Protein AF-A0A2M8PPG0-F1 (afdb_monomer)

pLDDT: mean 72.65, std 19.61, range [40.06, 95.56]

Radius of gyration: 34.55 Å; Cα contacts (8 Å, |Δi|>4): 82; chains: 1; bounding box: 69×66×85 Å

Mean predicted aligned error: 20.0 Å

Secondary structure (DSSP, 8-state):
--HHHHHHHHHTTSS-HHHHHHHHHHHHHTT-GGGHHHHHHHHHH-S-HHHHHHHHHHHHHHHHHHHHHHHHHHHHHHHHTTSS---------------------------TTTTT----------------------------------

Solvent-ac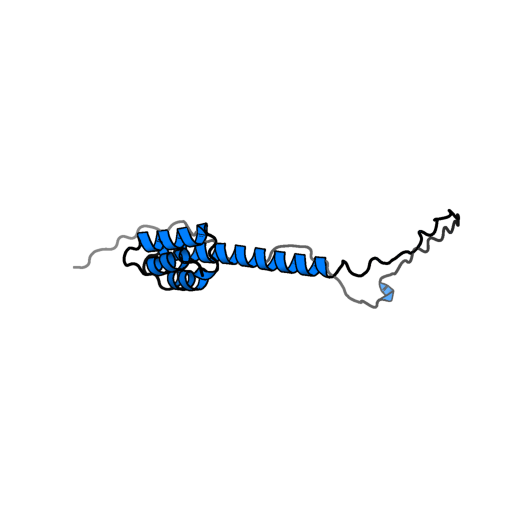cessible surface area (backbone atoms only — not comparable to full-atom values): 9917 Å² total; per-residue (Å²): 139,56,73,65,60,54,52,35,58,55,35,53,69,45,90,48,63,67,50,22,34,49,26,35,52,51,41,42,74,69,58,48,58,89,47,42,72,61,32,51,49,39,35,73,68,48,87,48,64,70,36,15,53,45,16,44,53,26,41,53,52,38,52,51,52,50,52,52,52,56,49,52,53,50,50,53,55,59,56,68,72,67,75,84,79,80,87,75,90,67,76,82,74,77,81,69,88,71,92,75,92,76,93,74,85,76,80,81,78,83,56,77,76,81,72,72,68,92,64,91,77,77,86,75,80,84,81,89,88,84,85,85,88,83,86,79,93,81,81,87,85,78,93,79,92,80,80,88,78,134

Foldseek 3Di:
DDPLLVVLLVQCPDPDLVSVLVSLQVCLVVLVLVCLVSLVCCLPPPPDPSSNVSSVVSNVSSVVVVVVVVVVVVVVVVVVVPPPPPPPPDDDPPPDDDDDDDPDPPPPPPDPVVVVPPDPDDDDDDDDDDDDDDDDPDDDDDDDDDDDDD

Structure (mmCIF, N/CA/C/O backbone):
data_AF-A0A2M8PPG0-F1
#
_entry.id   AF-A0A2M8PPG0-F1
#
loop_
_atom_site.group_PDB
_atom_site.id
_atom_site.type_symbol
_atom_site.label_atom_id
_atom_site.label_alt_id
_atom_site.label_comp_id
_atom_site.label_asym_id
_atom_site.label_entity_id
_atom_site.label_seq_id
_atom_site.pdbx_PDB_ins_code
_atom_site.Cartn_x
_atom_site.Cartn_y
_atom_site.Cartn_z
_atom_site.occupancy
_atom_site.B_iso_or_equiv
_atom_site.auth_seq_id
_atom_site.auth_comp_id
_atom_site.auth_asym_id
_atom_site.auth_atom_id
_atom_site.pdbx_PDB_model_num
ATOM 1 N N . MET A 1 1 ? -2.000 -15.719 -5.588 1.00 72.00 1 MET A N 1
ATOM 2 C CA . MET A 1 1 ? -2.297 -15.238 -4.221 1.00 72.00 1 MET A CA 1
ATOM 3 C C . MET A 1 1 ? -1.843 -16.143 -3.096 1.00 72.00 1 MET A C 1
ATOM 5 O O . MET A 1 1 ? -2.460 -17.168 -2.814 1.00 72.00 1 MET A O 1
ATOM 9 N N . ASN A 1 2 ? -0.776 -15.700 -2.425 1.00 86.75 2 ASN A N 1
ATOM 10 C CA . ASN A 1 2 ? -0.115 -16.401 -1.326 1.00 86.75 2 ASN A CA 1
ATOM 11 C C . ASN A 1 2 ? -0.943 -16.372 -0.032 1.00 86.75 2 ASN A C 1
ATOM 13 O O . ASN A 1 2 ? -1.642 -15.400 0.264 1.00 86.75 2 ASN A O 1
ATOM 17 N N . ARG A 1 3 ? -0.829 -17.436 0.781 1.00 91.12 3 ARG A N 1
ATOM 18 C CA . ARG A 1 3 ? -1.555 -17.575 2.059 1.00 91.12 3 ARG A CA 1
ATOM 19 C C . ARG A 1 3 ? -1.351 -16.364 2.972 1.00 91.12 3 ARG A C 1
ATOM 21 O O . ARG A 1 3 ? -2.316 -15.842 3.521 1.00 91.12 3 ARG A O 1
ATOM 28 N N . ARG A 1 4 ? -0.111 -15.883 3.071 1.00 91.62 4 ARG A N 1
ATOM 29 C CA . ARG A 1 4 ? 0.241 -14.742 3.920 1.00 91.62 4 ARG A CA 1
ATOM 30 C C . ARG A 1 4 ? -0.407 -13.437 3.454 1.00 91.62 4 ARG A C 1
ATOM 32 O O . ARG A 1 4 ? -0.918 -12.691 4.278 1.00 91.62 4 ARG A O 1
ATOM 39 N N . THR A 1 5 ? -0.464 -13.196 2.147 1.00 92.25 5 THR A N 1
ATOM 40 C CA . THR A 1 5 ? -1.137 -12.026 1.565 1.00 92.25 5 THR A CA 1
ATOM 41 C C . THR A 1 5 ? -2.636 -12.043 1.885 1.00 92.25 5 THR A C 1
ATOM 43 O O . THR A 1 5 ? -3.196 -11.020 2.265 1.00 92.25 5 THR A O 1
ATOM 46 N N . ARG A 1 6 ? -3.284 -13.218 1.839 1.00 92.56 6 ARG A N 1
ATOM 47 C CA . ARG A 1 6 ? -4.693 -13.372 2.253 1.00 92.56 6 ARG A CA 1
ATOM 48 C C . ARG A 1 6 ? -4.909 -13.070 3.736 1.00 92.56 6 ARG A C 1
ATOM 50 O O . ARG A 1 6 ? -5.898 -12.435 4.085 1.00 92.56 6 ARG A O 1
ATOM 57 N N . GLU A 1 7 ? -4.011 -13.530 4.604 1.00 93.94 7 GLU A N 1
ATOM 58 C CA . GLU A 1 7 ? -4.074 -13.252 6.047 1.00 93.94 7 GLU A CA 1
ATOM 59 C C . GLU A 1 7 ? -3.919 -11.756 6.340 1.00 93.94 7 GLU A C 1
ATOM 61 O O . GLU A 1 7 ? -4.726 -11.197 7.078 1.00 93.94 7 GLU A O 1
ATOM 66 N N . LEU A 1 8 ? -2.954 -11.087 5.706 1.00 93.62 8 LEU A N 1
ATOM 67 C CA . LEU A 1 8 ? -2.743 -9.645 5.861 1.00 93.62 8 LEU A CA 1
ATOM 68 C C . LEU A 1 8 ? -3.942 -8.831 5.349 1.00 93.62 8 LEU A C 1
ATOM 70 O O . LEU A 1 8 ? -4.350 -7.866 5.987 1.00 93.62 8 LEU A O 1
ATOM 74 N N . ILE A 1 9 ? -4.578 -9.251 4.251 1.00 93.62 9 ILE A N 1
ATOM 75 C CA . ILE A 1 9 ? -5.809 -8.607 3.766 1.00 93.62 9 ILE A CA 1
ATOM 76 C C . ILE A 1 9 ? -6.968 -8.771 4.752 1.00 93.62 9 ILE A C 1
ATOM 78 O O . ILE A 1 9 ? -7.760 -7.847 4.914 1.00 93.62 9 ILE A O 1
ATOM 82 N N . LYS A 1 10 ? -7.066 -9.907 5.451 1.00 93.81 10 LYS A N 1
ATOM 83 C CA . LYS A 1 10 ? -8.040 -10.049 6.544 1.00 93.81 10 LYS A CA 1
ATOM 84 C C . LYS A 1 10 ? -7.706 -9.122 7.715 1.00 93.81 10 LYS A C 1
ATOM 86 O O . LYS A 1 10 ? -8.612 -8.526 8.284 1.00 93.81 10 LYS A O 1
ATOM 91 N N . GLN A 1 11 ? -6.425 -8.956 8.048 1.00 93.44 11 GLN A N 1
ATOM 92 C CA . GLN A 1 11 ? -5.989 -8.034 9.104 1.00 93.44 11 GLN A CA 1
ATOM 93 C C . GLN A 1 11 ? -6.250 -6.562 8.764 1.00 93.44 11 GLN A C 1
ATOM 95 O O . GLN A 1 11 ? -6.517 -5.777 9.665 1.00 93.44 11 GLN A O 1
ATOM 100 N N . LEU A 1 12 ? -6.274 -6.183 7.481 1.00 89.75 12 LEU A N 1
ATOM 101 C CA . LEU A 1 12 ? -6.724 -4.851 7.055 1.00 89.75 12 LEU A CA 1
ATOM 102 C C . LEU A 1 12 ? -8.189 -4.552 7.420 1.00 89.75 12 LEU A C 1
ATOM 104 O O . LEU A 1 12 ? -8.589 -3.396 7.381 1.00 89.75 12 LEU A O 1
ATOM 108 N N . GLN A 1 13 ? -8.991 -5.559 7.767 1.00 90.06 13 GLN A N 1
ATOM 109 C CA . GLN A 1 13 ? -10.376 -5.394 8.216 1.00 90.06 13 GLN A CA 1
ATOM 110 C C . GLN A 1 13 ? -10.524 -5.532 9.734 1.00 90.06 13 GLN A C 1
ATOM 112 O O . GLN A 1 13 ? -11.648 -5.575 10.231 1.00 90.06 13 GLN A O 1
ATOM 117 N N . SER A 1 14 ? -9.421 -5.637 10.482 1.00 91.81 14 SER A N 1
ATOM 118 C CA . SER A 1 14 ? -9.510 -5.784 11.928 1.00 91.81 14 SER A CA 1
ATOM 119 C C . SER A 1 14 ? -9.950 -4.485 12.597 1.00 91.81 14 SER A C 1
ATOM 121 O O . SER A 1 14 ? -9.798 -3.379 12.071 1.00 91.81 14 SER A O 1
ATOM 123 N N . GLU A 1 15 ? -10.531 -4.623 13.782 1.00 90.31 15 GLU A N 1
ATOM 124 C CA . GLU A 1 15 ? -11.101 -3.509 14.537 1.00 90.31 15 GLU A CA 1
ATOM 125 C C . GLU A 1 15 ? -10.006 -2.567 15.069 1.00 90.31 15 GLU A C 1
ATOM 127 O O . GLU A 1 15 ? -10.196 -1.354 15.168 1.00 90.31 15 GLU A O 1
ATOM 132 N N . SER A 1 16 ? -8.817 -3.121 15.324 1.00 94.00 16 SER A N 1
ATOM 133 C CA . SER A 1 16 ? -7.655 -2.397 15.824 1.00 94.00 16 SER A CA 1
ATOM 134 C C . SER A 1 16 ? -6.968 -1.592 14.712 1.00 94.00 16 SER A C 1
ATOM 136 O O . SER A 1 16 ? -6.381 -2.174 13.795 1.00 94.00 16 SER A O 1
ATOM 138 N N . PRO A 1 17 ? -6.914 -0.250 14.804 1.00 91.62 17 PRO A N 1
ATOM 139 C CA . PRO A 1 17 ? -6.238 0.569 13.798 1.00 91.62 17 PRO A CA 1
ATOM 140 C C . PRO A 1 17 ? -4.733 0.275 13.720 1.00 91.62 17 PRO A C 1
ATOM 142 O O . PRO A 1 17 ? -4.127 0.403 12.659 1.00 91.62 17 PRO A O 1
ATOM 145 N N . LYS A 1 18 ? -4.120 -0.163 14.829 1.00 93.50 18 LYS A N 1
ATOM 146 C CA . LYS A 1 18 ? -2.702 -0.538 14.866 1.00 93.50 18 LYS A CA 1
ATOM 147 C C . LYS A 1 18 ? -2.431 -1.789 14.031 1.00 93.50 18 LYS A C 1
ATOM 149 O O . LYS A 1 18 ? -1.419 -1.852 13.340 1.00 93.50 18 LYS A O 1
ATOM 154 N N . GLU A 1 19 ? -3.325 -2.768 14.077 1.00 93.94 19 GLU A N 1
ATOM 155 C CA . GLU A 1 19 ? -3.201 -3.984 13.271 1.00 93.94 19 GLU A CA 1
ATOM 156 C C . GLU A 1 19 ? -3.416 -3.693 11.788 1.00 93.94 19 GLU A C 1
ATOM 158 O O . GLU A 1 19 ? -2.606 -4.134 10.974 1.00 93.94 19 GLU A O 1
ATOM 163 N N . ARG A 1 20 ? -4.419 -2.874 11.437 1.00 93.62 20 ARG A N 1
ATOM 164 C CA . ARG A 1 20 ? -4.627 -2.430 10.048 1.00 93.62 20 ARG A CA 1
ATOM 165 C C . ARG A 1 20 ? -3.403 -1.698 9.496 1.00 93.62 20 ARG A C 1
ATOM 167 O O . ARG A 1 20 ? -2.963 -1.975 8.382 1.00 93.62 20 ARG A O 1
ATOM 174 N N . TYR A 1 21 ? -2.811 -0.812 10.299 1.00 94.31 21 TYR A N 1
ATOM 175 C CA . TYR A 1 21 ? -1.576 -0.111 9.948 1.00 94.31 21 TYR A CA 1
ATOM 176 C C . TYR A 1 21 ? -0.416 -1.082 9.684 1.00 94.31 21 TYR A C 1
ATOM 178 O O . TYR A 1 21 ? 0.246 -0.994 8.650 1.00 94.31 21 TYR A O 1
ATOM 186 N N . LEU A 1 22 ? -0.174 -2.023 10.605 1.00 95.19 22 LEU A N 1
ATOM 187 C CA . LEU A 1 22 ? 0.901 -3.008 10.467 1.00 95.19 22 LEU A CA 1
ATOM 188 C C . LEU A 1 22 ? 0.681 -3.915 9.254 1.00 95.19 22 LEU A C 1
ATOM 190 O O . LEU A 1 22 ? 1.627 -4.172 8.513 1.00 95.19 22 LEU A O 1
ATOM 194 N N . ALA A 1 23 ? -0.559 -4.332 9.003 1.00 94.69 23 ALA A N 1
ATOM 195 C CA . ALA A 1 23 ? -0.907 -5.127 7.835 1.00 94.69 23 ALA A CA 1
ATOM 196 C C . ALA A 1 23 ? -0.611 -4.373 6.528 1.00 94.69 23 ALA A C 1
ATOM 198 O O . ALA A 1 23 ? 0.011 -4.936 5.626 1.00 94.69 23 ALA A O 1
ATOM 199 N N . ALA A 1 24 ? -0.980 -3.089 6.441 1.00 93.75 24 ALA A N 1
ATOM 200 C CA . ALA A 1 24 ? -0.672 -2.251 5.282 1.00 93.75 24 ALA A CA 1
ATOM 201 C C . ALA A 1 24 ? 0.843 -2.095 5.065 1.00 93.75 24 ALA A C 1
ATOM 203 O O . ALA A 1 24 ? 1.336 -2.230 3.942 1.00 93.75 24 ALA A O 1
ATOM 204 N N . ALA A 1 25 ? 1.593 -1.868 6.146 1.00 94.62 25 ALA A N 1
ATOM 205 C CA . ALA A 1 25 ? 3.044 -1.749 6.100 1.00 94.62 25 ALA A CA 1
ATOM 206 C C . ALA A 1 25 ? 3.732 -3.051 5.665 1.00 94.62 25 ALA A C 1
ATOM 208 O O . ALA A 1 25 ? 4.663 -3.029 4.856 1.00 94.62 25 ALA A O 1
ATOM 209 N N . GLU A 1 26 ? 3.274 -4.195 6.171 1.00 95.19 26 GLU A N 1
ATOM 210 C CA . GLU A 1 26 ? 3.860 -5.493 5.848 1.00 95.19 26 GLU A CA 1
ATOM 211 C C . GLU A 1 26 ? 3.587 -5.894 4.394 1.00 95.19 26 GLU A C 1
ATOM 213 O O . GLU A 1 26 ? 4.489 -6.400 3.723 1.00 95.19 26 GLU A O 1
ATOM 218 N N . LEU A 1 27 ? 2.396 -5.587 3.869 1.00 93.19 27 LEU A N 1
ATOM 219 C CA . LEU A 1 27 ? 2.069 -5.767 2.450 1.00 93.19 27 LEU A CA 1
ATOM 220 C C . LEU A 1 27 ? 2.984 -4.937 1.536 1.00 93.19 27 LEU A C 1
ATOM 222 O O . LEU A 1 27 ? 3.502 -5.462 0.548 1.00 93.19 27 LEU A O 1
ATOM 226 N N . ALA A 1 28 ? 3.249 -3.676 1.895 1.00 92.56 28 ALA A N 1
ATOM 227 C CA . ALA A 1 28 ? 4.183 -2.822 1.160 1.00 92.56 28 ALA A CA 1
ATOM 228 C C . ALA A 1 28 ? 5.616 -3.375 1.196 1.00 92.56 28 ALA A C 1
ATOM 230 O O . ALA A 1 28 ? 6.276 -3.471 0.162 1.00 92.56 28 ALA A O 1
ATOM 231 N N . LYS A 1 29 ? 6.088 -3.798 2.377 1.00 93.50 29 LYS A N 1
ATOM 232 C CA . LYS A 1 29 ? 7.440 -4.347 2.570 1.00 93.50 29 LYS A CA 1
ATOM 233 C C . LYS A 1 29 ? 7.668 -5.629 1.769 1.00 93.50 29 LYS A C 1
ATOM 235 O O . LYS A 1 29 ? 8.757 -5.839 1.241 1.00 93.50 29 LYS A O 1
ATOM 240 N N . ARG A 1 30 ? 6.640 -6.474 1.668 1.00 92.00 30 ARG A N 1
ATOM 241 C CA . ARG A 1 30 ? 6.660 -7.709 0.870 1.00 92.00 30 ARG A CA 1
ATOM 242 C C . ARG A 1 30 ? 6.541 -7.461 -0.632 1.00 92.00 30 ARG A C 1
ATOM 244 O O . ARG A 1 30 ? 6.767 -8.391 -1.396 1.00 92.00 30 ARG A O 1
ATOM 251 N N . LYS A 1 31 ? 6.222 -6.229 -1.044 1.00 91.75 31 LYS A N 1
ATOM 252 C CA . LYS A 1 31 ? 5.955 -5.859 -2.438 1.00 91.75 31 LYS A CA 1
ATOM 253 C C . LYS A 1 31 ? 4.794 -6.669 -3.042 1.00 91.75 31 LYS A C 1
ATOM 255 O O . LYS A 1 31 ? 4.807 -6.991 -4.225 1.00 91.75 31 LYS A O 1
ATOM 260 N N . ASP A 1 32 ? 3.788 -7.007 -2.230 1.00 91.19 32 ASP A N 1
ATOM 261 C CA . ASP A 1 32 ? 2.658 -7.850 -2.645 1.00 91.19 32 ASP A CA 1
ATOM 262 C C . ASP A 1 32 ? 1.662 -7.040 -3.511 1.00 91.19 32 ASP A C 1
ATOM 264 O O . ASP A 1 32 ? 0.675 -6.493 -3.015 1.00 91.19 32 ASP A O 1
ATOM 268 N N . ILE A 1 33 ? 1.908 -6.979 -4.827 1.00 90.44 33 ILE A N 1
ATOM 269 C CA . ILE A 1 33 ? 1.101 -6.218 -5.808 1.00 90.44 33 ILE A CA 1
ATOM 270 C C . ILE A 1 33 ? -0.372 -6.675 -5.821 1.00 90.44 33 ILE A C 1
ATOM 272 O O . ILE A 1 33 ? -1.282 -5.866 -5.992 1.00 90.44 33 ILE A O 1
ATOM 276 N N . GLU A 1 34 ? -0.642 -7.956 -5.560 1.00 90.00 34 GLU A N 1
ATOM 277 C CA . GLU A 1 34 ? -2.006 -8.508 -5.506 1.00 90.00 34 GLU A CA 1
ATOM 278 C C . GLU A 1 34 ? -2.888 -7.878 -4.407 1.00 90.00 34 GLU A C 1
ATOM 280 O O . GLU A 1 34 ? -4.113 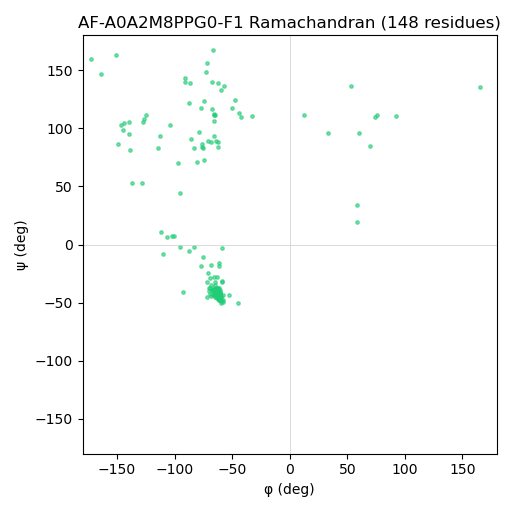-7.993 -4.460 1.00 90.00 34 GLU A O 1
ATOM 285 N N . ALA A 1 35 ? -2.297 -7.217 -3.403 1.00 91.69 35 ALA A N 1
ATOM 286 C CA . ALA A 1 35 ? -3.032 -6.568 -2.317 1.00 91.69 35 ALA A CA 1
ATOM 287 C C . ALA A 1 35 ? -3.459 -5.122 -2.628 1.00 91.69 35 ALA A C 1
ATOM 289 O O . ALA A 1 35 ? -4.213 -4.532 -1.850 1.00 91.69 35 ALA A O 1
ATOM 290 N N . LEU A 1 36 ? -3.041 -4.565 -3.771 1.00 92.19 36 LEU A N 1
ATOM 291 C CA . LEU A 1 36 ? -3.422 -3.229 -4.238 1.00 92.19 36 LEU A CA 1
ATOM 292 C C . LEU A 1 36 ? -4.924 -2.907 -4.112 1.00 92.19 36 LEU A C 1
ATOM 294 O O . LEU A 1 36 ? -5.240 -1.871 -3.527 1.00 92.19 36 LEU A O 1
ATOM 298 N N . PRO A 1 37 ? -5.874 -3.747 -4.578 1.00 92.81 37 PRO A N 1
ATOM 299 C CA . PRO A 1 37 ? -7.296 -3.414 -4.477 1.00 92.81 37 PRO A CA 1
ATOM 300 C C . PRO A 1 37 ? -7.792 -3.342 -3.028 1.00 92.81 37 PRO A C 1
ATOM 302 O O . PRO A 1 37 ? -8.682 -2.550 -2.722 1.00 92.81 37 PRO A O 1
ATOM 305 N N . ALA A 1 38 ? -7.224 -4.144 -2.123 1.00 92.94 38 ALA A N 1
ATOM 306 C CA . ALA A 1 38 ? -7.567 -4.092 -0.705 1.00 92.94 38 ALA A CA 1
ATOM 307 C C . ALA A 1 38 ? -7.001 -2.825 -0.047 1.00 92.94 38 ALA A C 1
ATOM 309 O O . ALA A 1 38 ? -7.729 -2.120 0.648 1.00 92.94 38 ALA A O 1
ATOM 310 N N . LEU A 1 39 ? -5.736 -2.495 -0.324 1.00 93.00 39 LEU A N 1
ATOM 311 C CA . LEU A 1 39 ? -5.090 -1.286 0.190 1.00 93.00 39 LEU A CA 1
ATOM 312 C C . LEU A 1 39 ? -5.768 -0.009 -0.317 1.00 93.00 39 LEU A C 1
ATOM 314 O O . LEU A 1 39 ? -5.938 0.929 0.453 1.00 93.00 39 LEU A O 1
ATOM 318 N N . ASN A 1 40 ? -6.221 0.016 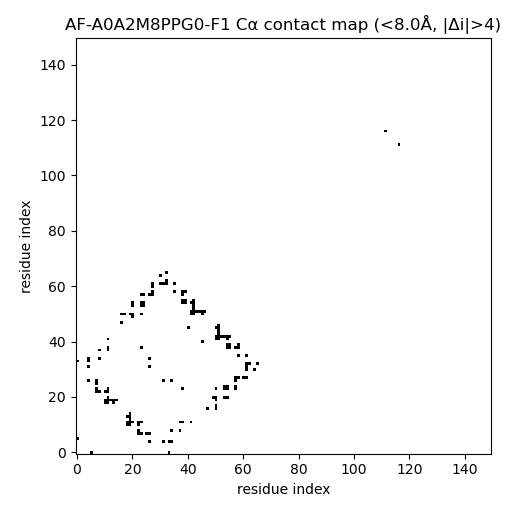-1.573 1.00 94.81 40 ASN A N 1
ATOM 319 C CA . ASN A 1 40 ? -6.893 1.183 -2.145 1.00 94.81 40 ASN A CA 1
ATOM 320 C C . ASN A 1 40 ? -8.245 1.468 -1.460 1.00 94.81 40 ASN A C 1
ATOM 322 O O . ASN A 1 40 ? -8.581 2.618 -1.181 1.00 94.81 40 ASN A O 1
ATOM 326 N N . LYS A 1 41 ? -8.992 0.415 -1.095 1.00 93.81 41 LYS A N 1
ATOM 327 C CA . LYS A 1 41 ? -10.212 0.550 -0.278 1.00 93.81 41 LYS A CA 1
ATOM 328 C C . LYS A 1 41 ? -9.905 1.115 1.110 1.00 93.81 41 LYS A C 1
ATOM 330 O O . LYS A 1 41 ? -10.620 1.983 1.591 1.00 93.81 41 LYS A O 1
ATOM 335 N N . VAL A 1 42 ? -8.840 0.648 1.755 1.00 92.50 42 VAL A N 1
ATOM 336 C CA . VAL A 1 42 ? -8.442 1.154 3.079 1.00 92.50 42 VAL A CA 1
ATOM 337 C C . VAL A 1 42 ? -7.994 2.614 2.990 1.00 92.50 42 VAL A C 1
ATOM 339 O O . VAL A 1 42 ? -8.420 3.437 3.791 1.00 92.50 42 VAL A O 1
ATOM 342 N N . ALA A 1 43 ? -7.210 2.975 1.975 1.00 92.69 43 ALA A N 1
ATOM 343 C CA . ALA A 1 43 ? -6.758 4.349 1.770 1.00 92.69 43 ALA A CA 1
ATOM 344 C C . ALA A 1 43 ? -7.918 5.350 1.602 1.00 92.69 43 ALA A C 1
ATOM 346 O O . ALA A 1 43 ? -7.795 6.500 2.017 1.00 92.69 43 ALA A O 1
ATOM 347 N N . THR A 1 44 ? -9.040 4.912 1.027 1.00 92.12 44 THR A N 1
ATOM 348 C CA . THR A 1 44 ? -10.210 5.758 0.741 1.00 92.12 44 THR A CA 1
ATOM 349 C C . THR A 1 44 ? -11.253 5.758 1.856 1.00 92.12 44 THR A C 1
ATOM 351 O O . THR A 1 44 ? -11.797 6.814 2.171 1.00 92.12 44 THR A O 1
ATOM 354 N N . PHE A 1 45 ? -11.530 4.604 2.467 1.00 91.69 45 PHE A N 1
ATOM 355 C CA . PHE A 1 45 ? -12.669 4.435 3.377 1.00 91.69 45 PHE A CA 1
ATOM 356 C C . PHE A 1 45 ? -12.293 4.253 4.856 1.00 91.69 45 PHE A C 1
ATOM 358 O O . PHE A 1 45 ? -13.191 4.246 5.698 1.00 91.69 45 PHE A O 1
ATOM 365 N N . ASP A 1 46 ? -11.012 4.086 5.212 1.00 91.81 46 ASP A N 1
ATOM 366 C CA . ASP A 1 46 ? -10.641 3.894 6.621 1.00 91.81 46 ASP A CA 1
ATOM 367 C C . ASP A 1 46 ? -10.891 5.167 7.440 1.00 91.81 46 ASP A C 1
ATOM 369 O O . ASP A 1 46 ? -10.622 6.289 7.008 1.00 91.81 46 ASP A O 1
ATOM 373 N N . GLN A 1 47 ? -11.397 4.997 8.658 1.00 90.88 47 GLN A N 1
ATOM 374 C CA . GLN A 1 47 ? -11.687 6.096 9.575 1.00 90.88 47 GLN A CA 1
ATOM 375 C C . GLN A 1 47 ? -10.406 6.724 10.136 1.00 90.88 47 GLN A C 1
ATOM 377 O O . GLN A 1 47 ? -10.363 7.928 10.395 1.00 90.88 47 GLN A O 1
ATOM 382 N N . ASN A 1 48 ? -9.351 5.926 10.307 1.00 93.31 48 ASN A N 1
ATOM 383 C CA . ASN A 1 48 ? -8.109 6.370 10.914 1.00 93.31 48 ASN A CA 1
ATOM 384 C C . ASN A 1 48 ? -7.169 6.978 9.865 1.00 93.31 48 ASN A C 1
ATOM 386 O O . ASN A 1 48 ? -6.754 6.314 8.916 1.00 93.31 48 ASN A O 1
ATOM 390 N N . GLU A 1 49 ? -6.786 8.235 10.075 1.00 93.81 49 GLU A N 1
ATOM 391 C CA . GLU A 1 49 ? -5.913 8.969 9.160 1.00 93.81 49 GLU A CA 1
ATOM 392 C C . GLU A 1 49 ? -4.537 8.319 8.988 1.00 93.81 49 GLU A C 1
ATOM 394 O O . GLU A 1 49 ? -4.070 8.182 7.862 1.00 93.81 49 GLU A O 1
ATOM 399 N N . ASN A 1 50 ? -3.922 7.822 10.065 1.00 93.69 50 ASN A N 1
ATOM 400 C CA . ASN A 1 50 ? -2.611 7.173 9.979 1.00 93.69 50 ASN A CA 1
ATOM 401 C C . ASN A 1 50 ? -2.667 5.903 9.124 1.00 93.69 50 ASN A C 1
ATOM 403 O O . ASN A 1 50 ? -1.743 5.621 8.360 1.00 93.69 50 ASN A O 1
ATOM 407 N N . VAL A 1 51 ? -3.761 5.142 9.235 1.00 93.81 51 VAL A N 1
ATOM 408 C CA . VAL A 1 51 ? -3.978 3.937 8.426 1.00 93.81 51 VAL A CA 1
ATOM 409 C C . VAL A 1 51 ? -4.192 4.313 6.962 1.00 93.81 51 VAL A C 1
ATOM 411 O O . VAL A 1 51 ? -3.557 3.709 6.098 1.00 93.81 51 VAL A O 1
ATOM 414 N N . ARG A 1 52 ? -5.004 5.344 6.674 1.00 95.56 52 ARG A N 1
ATOM 415 C CA . ARG A 1 52 ? -5.200 5.845 5.302 1.00 95.56 52 ARG A CA 1
ATOM 416 C C . ARG A 1 52 ? -3.887 6.287 4.667 1.00 95.56 52 ARG A C 1
ATOM 418 O O . ARG A 1 52 ? -3.568 5.844 3.568 1.00 95.56 52 ARG A O 1
ATOM 425 N N . THR A 1 53 ? -3.108 7.108 5.368 1.00 95.25 53 THR A N 1
ATOM 426 C CA . THR A 1 53 ? -1.819 7.620 4.881 1.00 95.25 53 THR A CA 1
ATOM 427 C C . THR A 1 53 ? -0.845 6.480 4.605 1.00 95.25 53 THR A C 1
ATOM 429 O O . THR A 1 53 ? -0.196 6.454 3.558 1.00 95.25 53 THR A O 1
ATOM 432 N N . MET A 1 54 ? -0.777 5.486 5.496 1.00 95.12 54 MET A N 1
ATOM 433 C CA . MET A 1 54 ? 0.074 4.317 5.280 1.00 95.12 54 MET A CA 1
ATOM 434 C C . MET A 1 54 ? -0.390 3.473 4.091 1.00 95.12 54 MET A C 1
ATOM 436 O O . MET A 1 54 ? 0.432 3.064 3.272 1.00 95.12 54 MET A O 1
ATOM 440 N N . ALA A 1 55 ? -1.698 3.238 3.965 1.00 94.44 55 ALA A N 1
ATOM 441 C CA . ALA A 1 55 ? -2.270 2.507 2.842 1.00 94.44 55 ALA A CA 1
ATOM 442 C C . ALA A 1 55 ? -2.025 3.237 1.512 1.00 94.44 55 ALA A C 1
ATOM 444 O O . ALA A 1 55 ? -1.642 2.600 0.535 1.00 94.44 55 ALA A O 1
ATOM 445 N N . TYR A 1 56 ? -2.151 4.564 1.479 1.00 95.56 56 TYR A N 1
ATOM 446 C CA . TYR A 1 56 ? -1.848 5.373 0.299 1.00 95.56 56 TYR A CA 1
ATOM 447 C C . TYR A 1 56 ? -0.371 5.269 -0.105 1.00 95.56 56 TYR A C 1
ATOM 449 O O . TYR A 1 56 ? -0.056 4.993 -1.264 1.00 95.56 56 TYR A O 1
ATOM 457 N N . ASN A 1 57 ? 0.543 5.402 0.860 1.00 94.94 57 ASN A N 1
ATOM 458 C CA . ASN A 1 57 ? 1.976 5.234 0.620 1.00 94.94 57 ASN A CA 1
ATOM 459 C C . ASN A 1 57 ? 2.304 3.824 0.106 1.00 94.94 57 ASN A C 1
ATOM 461 O O . ASN A 1 57 ? 3.090 3.676 -0.831 1.00 94.94 57 ASN A O 1
ATOM 465 N N . ALA A 1 58 ? 1.665 2.797 0.672 1.00 94.50 58 ALA A N 1
ATOM 466 C CA . ALA A 1 58 ? 1.792 1.418 0.215 1.00 94.50 58 ALA A CA 1
ATOM 467 C C . ALA A 1 58 ? 1.307 1.249 -1.234 1.00 94.50 58 ALA A C 1
ATOM 469 O O . ALA A 1 58 ? 2.024 0.674 -2.051 1.00 94.50 58 ALA A O 1
ATOM 470 N N . VAL A 1 59 ? 0.130 1.786 -1.578 1.00 95.06 59 VAL A N 1
ATOM 471 C CA . VAL A 1 59 ? -0.424 1.742 -2.943 1.00 95.06 59 VAL A CA 1
ATOM 472 C C . V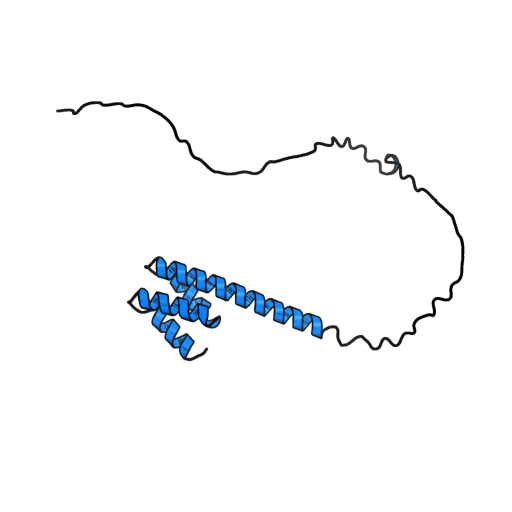AL A 1 59 ? 0.508 2.427 -3.936 1.00 95.06 59 VAL A C 1
ATOM 474 O O . VAL A 1 59 ? 0.814 1.849 -4.981 1.00 95.06 59 VAL A O 1
ATOM 477 N N . ARG A 1 60 ? 1.002 3.626 -3.611 1.00 94.00 60 ARG A N 1
ATOM 478 C CA . ARG A 1 60 ? 1.940 4.368 -4.463 1.00 94.00 60 ARG A CA 1
ATOM 479 C C . ARG A 1 60 ? 3.221 3.568 -4.708 1.00 94.00 60 ARG A C 1
ATOM 481 O O . ARG A 1 60 ? 3.634 3.422 -5.855 1.00 94.00 60 ARG A O 1
ATOM 488 N N . PHE A 1 61 ? 3.819 3.022 -3.650 1.00 93.44 61 PHE A N 1
ATOM 489 C CA . PHE A 1 61 ? 5.048 2.232 -3.743 1.00 93.44 61 PHE A CA 1
ATOM 490 C C . PHE A 1 61 ? 4.865 0.972 -4.599 1.00 93.44 61 PHE A C 1
ATOM 492 O O . PHE A 1 61 ? 5.656 0.712 -5.505 1.00 93.44 61 PHE A O 1
ATOM 499 N N . LEU A 1 62 ? 3.790 0.217 -4.362 1.00 92.38 62 LEU A N 1
ATOM 500 C CA . LEU A 1 62 ? 3.476 -0.990 -5.128 1.00 92.38 62 LEU A CA 1
ATOM 501 C C . LEU A 1 62 ? 3.175 -0.682 -6.602 1.00 92.38 62 LEU A C 1
ATOM 503 O O . LEU A 1 62 ? 3.608 -1.427 -7.478 1.00 92.38 62 LEU A O 1
ATOM 507 N N . SER A 1 63 ? 2.482 0.424 -6.885 1.00 91.38 63 SER A N 1
ATOM 508 C CA . SER A 1 63 ? 2.201 0.859 -8.261 1.00 91.38 63 SER A CA 1
ATOM 509 C C . SER A 1 63 ? 3.481 1.236 -9.006 1.00 91.38 63 SER A C 1
ATOM 511 O O . SER A 1 63 ? 3.649 0.881 -10.169 1.00 91.38 63 SER A O 1
ATOM 513 N N . GLN A 1 64 ? 4.423 1.895 -8.326 1.00 91.88 64 GLN A N 1
ATOM 514 C CA . GLN A 1 64 ? 5.720 2.236 -8.904 1.00 91.88 64 GLN A CA 1
ATOM 515 C C . GLN A 1 64 ? 6.547 0.984 -9.231 1.00 91.88 64 GLN A C 1
ATOM 517 O O . GLN A 1 64 ? 7.129 0.910 -10.310 1.00 91.88 64 GLN A O 1
ATOM 522 N N . ILE A 1 65 ? 6.548 -0.020 -8.345 1.00 89.81 65 ILE A N 1
ATOM 523 C CA . ILE A 1 65 ? 7.205 -1.311 -8.606 1.00 89.81 65 ILE A CA 1
ATOM 524 C C . ILE A 1 65 ? 6.565 -2.014 -9.802 1.00 89.81 65 ILE A C 1
ATOM 526 O O . ILE A 1 65 ? 7.279 -2.506 -10.671 1.00 89.81 65 ILE A O 1
ATOM 530 N N . LYS A 1 66 ? 5.228 -2.043 -9.866 1.00 88.69 66 LYS A N 1
ATOM 531 C CA . LYS A 1 66 ? 4.510 -2.648 -10.991 1.00 88.69 66 LYS A CA 1
ATOM 532 C C . LYS A 1 66 ? 4.913 -1.994 -12.317 1.00 88.69 66 LYS A C 1
ATOM 534 O O . LYS A 1 66 ? 5.280 -2.701 -13.243 1.00 88.69 66 LYS A O 1
ATOM 539 N N . ASN A 1 67 ? 4.937 -0.662 -12.376 1.00 89.50 67 ASN A N 1
ATOM 540 C CA . ASN A 1 67 ? 5.345 0.064 -13.580 1.00 89.50 67 ASN A CA 1
ATOM 541 C C . ASN A 1 67 ? 6.797 -0.231 -13.986 1.00 89.50 67 ASN A C 1
ATOM 543 O O . ASN A 1 67 ? 7.087 -0.325 -15.173 1.00 89.50 67 ASN A O 1
ATOM 547 N N . GLN A 1 68 ? 7.713 -0.380 -13.024 1.00 85.81 68 GLN A N 1
ATOM 548 C CA . GLN A 1 68 ? 9.104 -0.745 -13.315 1.00 85.81 68 GLN A CA 1
ATOM 549 C C . GLN A 1 68 ? 9.216 -2.156 -13.903 1.00 85.81 68 GLN A C 1
ATOM 551 O O . GLN A 1 68 ? 9.943 -2.348 -14.873 1.00 85.81 68 GLN A O 1
ATOM 556 N N . MET A 1 69 ? 8.470 -3.115 -13.351 1.00 83.94 69 MET A N 1
ATOM 557 C CA . MET A 1 69 ? 8.433 -4.490 -13.848 1.00 83.94 69 MET A CA 1
ATOM 558 C C . MET A 1 69 ? 7.839 -4.561 -15.260 1.00 83.94 69 MET A C 1
ATOM 560 O O . MET A 1 69 ? 8.439 -5.174 -16.138 1.00 83.94 69 MET A O 1
ATOM 564 N N . ASP A 1 70 ? 6.726 -3.858 -15.496 1.00 86.25 70 ASP A N 1
ATOM 565 C CA . ASP A 1 70 ? 6.075 -3.785 -16.808 1.00 86.25 70 ASP A CA 1
ATOM 566 C C . ASP A 1 70 ? 7.034 -3.169 -17.863 1.00 86.25 70 ASP A C 1
ATOM 568 O O . ASP A 1 70 ? 7.119 -3.639 -18.996 1.00 86.25 70 ASP A O 1
ATOM 572 N N . GLN A 1 71 ? 7.826 -2.153 -17.491 1.00 80.38 71 GLN A N 1
ATOM 573 C CA . GLN A 1 71 ? 8.846 -1.547 -18.365 1.00 80.38 71 GLN A CA 1
ATOM 574 C C . GLN A 1 71 ? 10.021 -2.487 -18.671 1.00 80.38 71 GLN A C 1
ATOM 576 O O . GLN A 1 71 ? 10.534 -2.494 -19.790 1.00 80.38 71 GLN A O 1
ATOM 581 N N . GLU A 1 72 ? 10.477 -3.268 -17.693 1.00 81.94 72 GLU A N 1
ATOM 582 C CA . GLU A 1 72 ? 11.573 -4.220 -17.889 1.00 81.94 72 GLU A CA 1
ATOM 583 C C . GLU A 1 72 ? 11.151 -5.407 -18.764 1.00 81.94 72 GLU A C 1
ATOM 585 O O . GLU A 1 72 ? 11.918 -5.841 -19.625 1.00 81.94 72 GLU A O 1
ATOM 590 N N . GLU A 1 73 ? 9.912 -5.876 -18.616 1.00 83.00 73 GLU A N 1
ATOM 591 C CA . GLU A 1 73 ? 9.332 -6.895 -19.492 1.00 83.00 73 GLU A CA 1
ATOM 592 C C . GLU A 1 73 ? 9.232 -6.398 -20.943 1.00 83.00 73 GLU A C 1
ATOM 594 O O . GLU A 1 73 ? 9.656 -7.097 -21.866 1.00 83.00 73 GLU A O 1
ATOM 599 N N . LEU A 1 74 ? 8.770 -5.157 -21.149 1.00 78.62 74 LEU A N 1
ATOM 600 C CA . LEU A 1 74 ? 8.754 -4.522 -22.471 1.00 78.62 74 LEU A CA 1
ATOM 601 C C . LEU A 1 74 ? 10.162 -4.405 -23.069 1.00 78.62 74 LEU A C 1
ATOM 603 O O . LEU A 1 74 ? 10.355 -4.752 -24.232 1.00 78.62 74 LEU A O 1
ATOM 607 N N . ARG A 1 75 ? 11.160 -3.979 -22.282 1.00 83.25 75 ARG A N 1
ATOM 608 C CA . ARG A 1 75 ? 12.560 -3.907 -22.738 1.00 83.25 75 ARG A CA 1
ATOM 609 C C . ARG A 1 75 ? 13.100 -5.263 -23.174 1.00 83.25 75 ARG A C 1
ATOM 611 O O . ARG A 1 75 ? 13.716 -5.344 -24.232 1.00 83.25 75 ARG A O 1
ATOM 618 N N . ARG A 1 76 ? 12.863 -6.325 -22.394 1.00 79.06 76 ARG A N 1
ATOM 619 C CA . ARG A 1 76 ? 13.277 -7.683 -22.783 1.00 79.06 76 ARG A CA 1
ATOM 620 C C . ARG A 1 76 ? 12.625 -8.118 -24.087 1.00 79.06 76 ARG A C 1
ATOM 622 O O . ARG A 1 76 ? 13.301 -8.691 -24.930 1.00 79.06 76 ARG A O 1
ATOM 629 N N . ARG A 1 77 ? 11.337 -7.823 -24.262 1.00 78.81 77 ARG A N 1
ATOM 630 C CA . ARG A 1 77 ? 10.606 -8.190 -25.476 1.00 78.81 77 ARG A CA 1
ATOM 631 C C . ARG A 1 77 ? 11.119 -7.467 -26.721 1.00 78.81 77 ARG A C 1
ATOM 633 O O . ARG A 1 77 ? 11.194 -8.088 -27.770 1.00 78.81 77 ARG A O 1
ATOM 640 N N . VAL A 1 78 ? 11.486 -6.190 -26.592 1.00 79.19 78 VAL A N 1
ATOM 641 C CA . VAL A 1 78 ? 12.100 -5.401 -27.676 1.00 79.19 78 VAL A CA 1
ATOM 642 C C . VAL A 1 78 ? 13.515 -5.891 -28.006 1.00 79.19 78 VAL A C 1
ATOM 644 O O . VAL A 1 78 ? 13.913 -5.872 -29.161 1.00 79.19 78 VAL A O 1
ATOM 647 N N . LEU A 1 79 ? 14.285 -6.352 -27.017 1.00 62.97 79 LEU A N 1
ATOM 648 C CA . LEU A 1 79 ? 15.614 -6.923 -27.266 1.00 62.97 79 LEU A CA 1
ATOM 649 C C . LEU A 1 79 ? 15.541 -8.283 -27.974 1.00 62.97 79 LEU A C 1
ATOM 651 O O . LEU A 1 79 ? 16.310 -8.523 -28.893 1.00 62.97 79 LEU A O 1
ATOM 655 N N . GLN A 1 80 ? 14.587 -9.139 -27.597 1.00 60.38 80 GLN A N 1
ATOM 656 C CA . GLN A 1 80 ? 14.392 -10.448 -28.236 1.00 60.38 80 GLN A CA 1
ATOM 657 C C . GLN A 1 80 ? 13.884 -10.363 -29.681 1.00 60.38 80 GLN A C 1
ATOM 659 O O . GLN A 1 80 ? 13.982 -11.347 -30.401 1.00 60.38 80 GLN A O 1
ATOM 664 N N . SER A 1 81 ? 13.335 -9.226 -30.121 1.00 57.97 81 SER A N 1
ATOM 665 C CA . SER A 1 81 ? 12.923 -9.042 -31.520 1.00 57.97 81 SER A CA 1
ATOM 666 C C . SER A 1 81 ? 14.060 -8.631 -32.459 1.00 57.97 81 SER A C 1
ATOM 668 O O . SER A 1 81 ? 13.804 -8.477 -33.646 1.00 57.97 81 SER A O 1
ATOM 670 N N . ASN A 1 82 ? 15.283 -8.436 -31.950 1.00 55.06 82 ASN A N 1
ATOM 671 C CA . ASN A 1 82 ? 16.430 -7.969 -32.737 1.00 55.06 82 ASN A CA 1
ATOM 672 C C . ASN A 1 82 ? 17.531 -9.038 -32.912 1.00 55.06 82 ASN A C 1
ATOM 674 O O . ASN A 1 82 ? 18.623 -8.694 -33.348 1.00 55.06 82 ASN A O 1
ATOM 678 N N . GLU A 1 83 ? 17.286 -10.303 -32.554 1.00 53.97 83 GLU A N 1
ATOM 679 C CA . GLU A 1 83 ? 18.278 -11.392 -32.680 1.00 53.97 83 GLU A CA 1
ATOM 680 C C . GLU A 1 83 ? 18.069 -12.288 -33.922 1.00 53.97 83 GLU A C 1
ATOM 682 O O . GLU A 1 83 ? 18.790 -13.269 -34.072 1.00 53.97 83 GLU A O 1
ATOM 687 N N . ASP A 1 84 ? 17.143 -11.948 -34.831 1.00 52.19 84 ASP A N 1
ATOM 688 C CA . ASP A 1 84 ? 16.828 -12.765 -36.021 1.00 52.19 84 ASP A CA 1
ATOM 689 C C . ASP A 1 84 ? 17.340 -12.187 -37.367 1.00 52.19 84 ASP A C 1
ATOM 691 O O . ASP A 1 84 ? 17.055 -12.770 -38.407 1.00 52.19 84 ASP A O 1
ATOM 695 N N . ASP A 1 85 ? 18.125 -11.099 -37.382 1.00 51.81 85 ASP A N 1
ATOM 696 C CA . ASP A 1 85 ? 18.652 -10.488 -38.624 1.00 51.81 85 ASP A CA 1
ATOM 697 C C . ASP A 1 85 ? 20.143 -10.083 -38.514 1.00 51.81 85 ASP A C 1
ATOM 699 O O . ASP A 1 85 ? 20.510 -8.942 -38.791 1.00 51.81 85 ASP A O 1
ATOM 703 N N . ASP A 1 86 ? 21.031 -10.999 -38.112 1.00 52.34 86 ASP A N 1
ATOM 704 C CA . ASP A 1 86 ? 22.482 -10.838 -38.351 1.00 52.34 86 ASP A CA 1
ATOM 705 C C . ASP A 1 86 ? 23.087 -12.079 -39.027 1.00 52.34 86 ASP A C 1
ATOM 707 O O . ASP A 1 86 ? 24.055 -12.677 -38.567 1.00 52.34 86 ASP A O 1
ATOM 711 N N . ASP A 1 87 ? 22.472 -12.469 -40.148 1.00 53.75 87 ASP A N 1
ATOM 712 C CA . ASP A 1 87 ? 23.120 -13.222 -41.230 1.00 53.75 87 ASP A CA 1
ATOM 713 C C . ASP A 1 87 ? 23.601 -12.236 -42.321 1.00 53.75 87 ASP A C 1
ATOM 715 O O . ASP A 1 87 ? 23.398 -12.448 -43.517 1.00 53.75 87 ASP A O 1
ATOM 719 N N . SER A 1 88 ? 24.220 -11.118 -41.921 1.00 50.84 88 SER A N 1
ATOM 720 C CA . SER A 1 88 ? 24.881 -10.193 -42.853 1.00 50.84 88 SER A CA 1
ATOM 721 C C . SER A 1 88 ? 26.378 -10.484 -42.903 1.00 50.84 88 SER A C 1
ATOM 723 O O . SER A 1 88 ? 27.216 -9.710 -42.439 1.00 50.84 88 SER A O 1
ATOM 725 N N . ASP A 1 89 ? 26.712 -11.626 -43.501 1.00 55.16 89 ASP A N 1
ATOM 726 C CA . ASP A 1 89 ? 27.978 -11.798 -44.209 1.00 55.16 89 ASP A CA 1
ATOM 727 C C . ASP A 1 89 ? 28.007 -10.799 -45.374 1.00 55.16 89 ASP A C 1
ATOM 729 O O . ASP A 1 89 ? 27.607 -11.112 -46.489 1.00 55.16 89 ASP A O 1
ATOM 733 N N . ASP A 1 90 ? 28.411 -9.560 -45.104 1.00 53.91 90 ASP A N 1
ATOM 734 C CA . ASP A 1 90 ? 28.739 -8.600 -46.151 1.00 53.91 90 ASP A CA 1
ATOM 735 C C . ASP A 1 90 ? 29.991 -7.827 -45.742 1.00 53.91 90 ASP A C 1
ATOM 737 O O . ASP A 1 90 ? 29.972 -6.733 -45.182 1.00 53.91 90 ASP A O 1
ATOM 741 N N . SER A 1 91 ? 31.120 -8.494 -45.989 1.00 53.22 91 SER A N 1
ATOM 742 C CA . SER A 1 91 ? 32.281 -7.916 -46.661 1.00 53.22 91 SER A CA 1
ATOM 743 C C . SER A 1 91 ? 32.502 -6.429 -46.389 1.00 53.22 91 SER A C 1
ATOM 745 O O . SER A 1 91 ? 31.985 -5.572 -47.101 1.00 53.22 91 SER A O 1
ATOM 747 N N . HIS A 1 92 ? 33.372 -6.124 -45.424 1.00 52.16 92 HIS A N 1
ATOM 748 C CA . HIS A 1 92 ? 34.099 -4.859 -45.414 1.00 52.16 92 HIS A CA 1
ATOM 749 C C . HIS A 1 92 ? 34.611 -4.568 -46.837 1.00 52.16 92 HIS A C 1
ATOM 751 O O . HIS A 1 92 ? 35.505 -5.289 -47.298 1.00 52.16 92 HIS A O 1
ATOM 757 N N . PRO A 1 93 ? 34.131 -3.526 -47.544 1.00 53.28 93 PRO A N 1
ATOM 758 C CA . PRO A 1 93 ? 34.925 -2.999 -48.624 1.00 53.28 93 PRO A CA 1
ATOM 759 C C . PRO A 1 93 ? 36.138 -2.385 -47.935 1.00 53.28 93 PRO A C 1
ATOM 761 O O . PRO A 1 93 ? 36.012 -1.484 -47.101 1.00 53.28 93 PRO A O 1
ATOM 764 N N . LEU A 1 94 ? 37.310 -2.943 -48.231 1.00 47.97 94 LEU A N 1
ATOM 765 C CA . LEU A 1 94 ? 38.578 -2.258 -48.051 1.00 47.97 94 LEU A CA 1
ATOM 766 C C . LEU A 1 94 ? 38.362 -0.824 -48.538 1.00 47.97 94 LEU A C 1
ATOM 768 O O . LEU A 1 94 ? 38.147 -0.610 -49.728 1.00 47.97 94 LEU A O 1
ATOM 772 N N . TRP A 1 95 ? 38.351 0.137 -47.616 1.00 50.09 95 TRP A N 1
ATOM 773 C CA . TRP A 1 95 ? 38.614 1.522 -47.964 1.00 50.09 95 TRP A CA 1
ATOM 774 C C . TRP A 1 95 ? 40.041 1.527 -48.504 1.00 50.09 95 TRP A C 1
ATOM 776 O O . TRP A 1 95 ? 41.003 1.618 -47.749 1.00 50.09 95 TRP A O 1
ATOM 786 N N . SER A 1 96 ? 40.175 1.294 -49.805 1.00 47.72 96 SER A N 1
ATOM 787 C CA . SER A 1 96 ? 41.290 1.825 -50.558 1.00 47.72 96 SER A CA 1
ATOM 788 C C . SER A 1 96 ? 41.105 3.334 -50.544 1.00 47.72 96 SER A C 1
ATOM 790 O O . SER A 1 96 ? 40.117 3.847 -51.067 1.00 47.72 96 SER A O 1
ATOM 792 N N . GLU A 1 97 ? 42.027 4.001 -49.850 1.00 53.38 97 GLU A N 1
ATOM 793 C CA . GLU A 1 97 ? 42.477 5.342 -50.195 1.00 53.38 97 GLU A CA 1
ATOM 794 C C . GLU A 1 97 ? 42.441 5.522 -51.714 1.00 53.38 97 GLU A C 1
ATOM 796 O O . GLU A 1 97 ? 43.242 4.919 -52.425 1.00 53.38 97 GLU A O 1
ATOM 801 N N . ASP A 1 98 ? 41.519 6.352 -52.180 1.00 49.47 98 ASP A N 1
ATOM 802 C CA . ASP A 1 98 ? 41.689 7.100 -53.412 1.00 49.47 98 ASP A CA 1
ATOM 803 C C . ASP A 1 98 ? 41.434 8.567 -53.056 1.00 49.47 98 ASP A C 1
ATOM 805 O O . ASP A 1 98 ? 40.327 8.978 -52.695 1.00 49.47 98 ASP A O 1
ATOM 809 N N . ASP A 1 99 ? 42.545 9.301 -53.046 1.00 55.34 99 ASP A N 1
ATOM 810 C CA . ASP A 1 99 ? 42.626 10.749 -53.144 1.00 55.34 99 ASP A CA 1
ATOM 811 C C . ASP A 1 99 ? 41.744 11.240 -54.296 1.00 55.34 99 ASP A C 1
ATOM 813 O O . ASP A 1 99 ? 41.967 10.853 -55.438 1.00 55.34 99 ASP A O 1
ATOM 817 N N . ASP A 1 100 ? 40.818 12.151 -54.014 1.00 53.41 100 ASP A N 1
ATOM 818 C CA . ASP A 1 100 ? 40.391 13.146 -54.995 1.00 53.41 100 ASP A CA 1
ATOM 819 C C . ASP A 1 100 ? 40.048 14.449 -54.256 1.00 53.41 100 ASP A C 1
ATOM 821 O O . ASP A 1 100 ? 39.014 14.598 -53.599 1.00 53.41 100 ASP A O 1
ATOM 825 N N . ASP A 1 101 ? 40.993 15.384 -54.348 1.00 55.97 101 ASP A N 1
ATOM 826 C CA . ASP A 1 101 ? 40.812 16.817 -54.155 1.00 55.97 101 ASP A CA 1
ATOM 827 C C . ASP A 1 101 ? 39.622 17.326 -54.998 1.00 55.97 101 ASP A C 1
ATOM 829 O O . ASP A 1 101 ? 39.694 17.340 -56.227 1.00 55.97 101 ASP A O 1
ATOM 833 N N . ASP A 1 102 ? 38.566 17.845 -54.365 1.00 57.59 102 ASP A N 1
ATOM 834 C CA . ASP A 1 102 ? 37.705 18.852 -55.002 1.00 57.59 102 ASP A CA 1
ATOM 835 C C . ASP A 1 102 ? 37.310 19.939 -53.998 1.00 57.59 102 ASP A C 1
ATOM 837 O O . ASP A 1 102 ? 36.378 19.839 -53.194 1.00 57.59 102 ASP A O 1
ATOM 841 N N . ASP A 1 103 ? 38.107 20.996 -54.051 1.00 58.81 103 ASP A N 1
ATOM 842 C CA . ASP A 1 103 ? 38.014 22.228 -53.291 1.00 58.81 103 ASP A CA 1
ATOM 843 C C . ASP A 1 103 ? 36.965 23.144 -53.954 1.00 58.81 103 ASP A C 1
ATOM 845 O O . ASP A 1 103 ? 37.286 24.154 -54.579 1.00 58.81 103 ASP A O 1
ATOM 849 N N . SER A 1 104 ? 35.683 22.785 -53.838 1.00 60.91 104 SER A N 1
ATOM 850 C CA . SER A 1 104 ? 34.567 23.592 -54.351 1.00 60.91 104 SER A CA 1
ATOM 851 C C . SER A 1 104 ? 33.696 24.111 -53.201 1.00 60.91 104 SER A C 1
ATOM 853 O O . SER A 1 104 ? 32.664 23.550 -52.834 1.00 60.91 104 SER A O 1
ATOM 855 N N . LYS A 1 105 ? 34.135 25.225 -52.599 1.00 59.59 105 LYS A N 1
ATOM 856 C CA . LYS A 1 105 ? 33.311 26.061 -51.710 1.00 59.59 105 LYS A CA 1
ATOM 857 C C . LYS A 1 105 ? 32.257 26.808 -52.521 1.00 59.59 105 LYS A C 1
ATOM 859 O O . LYS A 1 105 ? 32.464 27.960 -52.902 1.00 59.59 105 LYS A O 1
ATOM 864 N N . ASP A 1 106 ? 31.099 26.193 -52.697 1.00 56.78 106 ASP A N 1
ATOM 865 C CA . ASP A 1 106 ? 29.884 26.943 -52.995 1.00 56.78 106 ASP A CA 1
ATOM 866 C C . ASP A 1 106 ? 29.243 27.398 -51.679 1.00 56.78 106 ASP A C 1
ATOM 868 O O . ASP A 1 106 ? 28.435 26.708 -51.056 1.00 56.78 106 ASP A O 1
ATOM 872 N N . ASP A 1 107 ? 29.628 28.598 -51.237 1.00 54.91 107 ASP A N 1
ATOM 873 C CA . ASP A 1 107 ? 28.925 29.345 -50.195 1.00 54.91 107 ASP A CA 1
ATOM 874 C C . ASP A 1 107 ? 27.518 29.705 -50.706 1.00 54.91 107 ASP A C 1
ATOM 876 O O . ASP A 1 107 ? 27.291 30.771 -51.290 1.00 54.91 107 ASP A O 1
ATOM 880 N N . ILE A 1 108 ? 26.544 28.820 -50.479 1.00 56.81 108 ILE A N 1
ATOM 881 C CA . ILE A 1 108 ? 25.131 29.086 -50.762 1.00 56.81 108 ILE A CA 1
ATOM 882 C C . ILE A 1 108 ? 24.639 30.164 -49.785 1.00 56.81 108 ILE A C 1
ATOM 884 O O . ILE A 1 108 ? 24.119 29.895 -48.702 1.00 56.81 108 ILE A O 1
ATOM 888 N N . ARG A 1 109 ? 24.792 31.431 -50.172 1.00 48.66 109 ARG A N 1
ATOM 889 C CA . ARG A 1 109 ? 24.155 32.568 -49.504 1.00 48.66 109 ARG A CA 1
ATOM 890 C C . ARG A 1 109 ? 22.685 32.624 -49.904 1.00 48.66 109 ARG A C 1
ATOM 892 O O . ARG A 1 109 ? 22.306 33.377 -50.799 1.00 48.66 109 ARG A O 1
ATOM 899 N N . VAL A 1 110 ? 21.844 31.853 -49.217 1.00 50.69 110 VAL A N 1
ATOM 900 C CA . VAL A 1 110 ? 20.391 32.063 -49.259 1.00 50.69 110 VAL A CA 1
ATOM 901 C C . VAL A 1 110 ? 20.110 33.413 -48.602 1.00 50.69 110 VAL A C 1
ATOM 903 O O . VAL A 1 110 ? 20.235 33.574 -47.389 1.00 50.69 110 VAL A O 1
ATOM 906 N N . THR A 1 111 ? 19.783 34.421 -49.408 1.00 54.78 111 THR A N 1
ATOM 907 C CA . THR A 1 111 ? 19.326 35.713 -48.885 1.00 54.78 111 THR A CA 1
A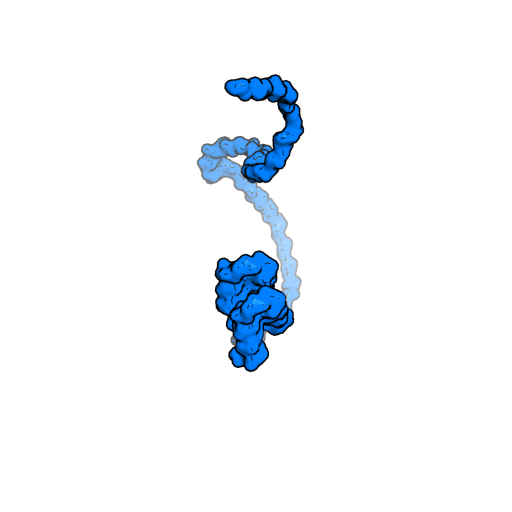TOM 908 C C . THR A 1 111 ? 17.818 35.647 -48.658 1.00 54.78 111 THR A C 1
ATOM 910 O O . THR A 1 111 ? 17.080 35.100 -49.473 1.00 54.78 111 THR A O 1
ATOM 913 N N . ALA A 1 112 ? 17.346 36.217 -47.546 1.00 53.31 112 ALA A N 1
ATOM 914 C CA . ALA A 1 112 ? 15.950 36.166 -47.091 1.00 53.31 112 ALA A CA 1
ATOM 915 C C . ALA A 1 112 ? 14.905 36.747 -48.077 1.00 53.31 112 ALA A C 1
ATOM 917 O O . ALA A 1 112 ? 13.707 36.679 -47.811 1.00 53.31 112 ALA A O 1
ATOM 918 N N . ALA A 1 113 ? 15.336 37.299 -49.215 1.00 52.97 113 ALA A N 1
ATOM 919 C CA . ALA A 1 113 ? 14.457 37.736 -50.294 1.00 52.97 113 ALA A CA 1
ATOM 920 C C . ALA A 1 113 ? 13.808 36.563 -51.057 1.00 52.97 113 ALA A C 1
ATOM 922 O O . ALA A 1 113 ? 12.727 36.742 -51.611 1.00 52.97 113 ALA A O 1
ATOM 923 N N . ASP A 1 114 ? 14.424 35.375 -51.052 1.00 49.88 114 ASP A N 1
ATOM 924 C CA . ASP A 1 114 ? 13.961 34.222 -51.843 1.00 49.88 114 ASP A CA 1
ATOM 925 C C . ASP A 1 114 ? 12.733 33.511 -51.239 1.00 49.88 114 ASP A C 1
ATOM 927 O O . ASP A 1 114 ? 11.987 32.830 -51.934 1.00 49.88 114 ASP A O 1
ATOM 931 N N . LEU A 1 115 ? 12.452 33.721 -49.947 1.00 51.97 115 LEU A N 1
ATOM 932 C CA . LEU A 1 115 ? 11.326 33.072 -49.261 1.00 51.97 115 LEU A CA 1
ATOM 933 C C . LEU A 1 115 ? 10.043 33.916 -49.216 1.00 51.97 115 LEU A C 1
ATOM 935 O O . LEU A 1 115 ? 9.038 33.458 -48.677 1.00 51.97 115 LEU A O 1
ATOM 939 N N . GLY A 1 116 ? 10.040 35.148 -49.742 1.00 51.78 116 GLY A N 1
ATOM 940 C CA . GLY A 1 116 ? 8.832 35.987 -49.763 1.00 51.78 116 GLY A CA 1
ATOM 941 C C . GLY A 1 116 ? 8.226 36.277 -48.378 1.00 51.78 116 GLY A C 1
ATOM 942 O O . GLY A 1 116 ? 7.059 36.656 -48.279 1.00 51.78 116 GLY A O 1
ATOM 943 N N . ILE A 1 117 ? 8.995 36.110 -47.296 1.00 49.06 117 ILE A N 1
ATOM 944 C CA . ILE A 1 117 ? 8.536 36.338 -45.924 1.00 49.06 117 ILE A CA 1
ATOM 945 C C . ILE A 1 117 ? 8.654 37.837 -45.632 1.00 49.06 117 ILE A C 1
ATOM 947 O O . ILE A 1 117 ? 9.623 38.305 -45.038 1.00 49.06 117 ILE A O 1
ATOM 951 N N . SER A 1 118 ? 7.657 38.622 -46.050 1.00 50.81 118 SER A N 1
ATOM 952 C CA . SER A 1 118 ? 7.462 39.982 -45.536 1.00 50.81 118 SER A CA 1
ATOM 953 C C . SER A 1 118 ? 6.884 39.897 -44.119 1.00 50.81 118 SER A C 1
ATOM 955 O O . SER A 1 118 ? 5.695 40.113 -43.890 1.00 50.81 118 SER A O 1
ATOM 957 N N . GLY A 1 119 ? 7.717 39.499 -43.164 1.00 51.31 119 GLY A N 1
ATOM 958 C CA . GLY A 1 119 ? 7.350 39.393 -41.759 1.00 51.31 119 GLY A CA 1
ATOM 959 C C . GLY A 1 119 ? 8.355 40.157 -40.919 1.00 51.31 119 GLY A C 1
ATOM 960 O O . GLY A 1 119 ? 9.477 39.702 -40.728 1.00 51.31 119 GLY A O 1
ATOM 961 N N . SER A 1 120 ? 7.961 41.324 -40.418 1.00 56.44 120 SER A N 1
ATOM 962 C CA . SER A 1 120 ? 8.709 42.049 -39.395 1.00 56.44 120 SER A CA 1
ATOM 963 C C . SER A 1 120 ? 8.699 41.237 -38.099 1.00 56.44 120 SER A C 1
ATOM 965 O O . SER A 1 120 ? 7.763 41.340 -37.306 1.00 56.44 120 SER A O 1
ATOM 967 N N . PHE A 1 121 ? 9.724 40.414 -37.894 1.00 45.44 121 PHE A N 1
ATOM 968 C CA . PHE A 1 121 ? 9.976 39.772 -36.610 1.00 45.44 121 PHE A CA 1
ATOM 969 C C . PHE A 1 121 ? 10.640 40.796 -35.683 1.00 45.44 121 PHE A C 1
ATOM 971 O O . PHE A 1 121 ? 11.844 41.036 -35.748 1.00 45.44 121 PHE A O 1
ATOM 978 N N . LEU A 1 122 ? 9.825 41.438 -34.840 1.00 46.91 122 LEU A N 1
ATOM 979 C CA . LEU A 1 122 ? 10.316 42.034 -33.603 1.00 46.91 122 LEU A CA 1
ATOM 980 C C . LEU A 1 122 ? 10.801 40.885 -32.714 1.00 46.91 122 LEU A C 1
ATOM 982 O O . LEU A 1 122 ? 9.994 40.096 -32.227 1.00 46.91 122 LEU A O 1
ATOM 986 N N . PHE A 1 123 ? 12.110 40.807 -32.500 1.00 40.06 123 PHE A N 1
ATOM 987 C CA . PHE A 1 123 ? 12.676 40.039 -31.400 1.00 40.06 123 PHE A CA 1
ATOM 988 C C . PHE A 1 123 ? 12.244 40.724 -30.095 1.00 40.06 123 PHE A C 1
ATOM 990 O O . PHE A 1 123 ? 12.628 41.863 -29.825 1.00 40.06 123 PHE A O 1
ATOM 997 N N . ARG A 1 124 ? 11.376 40.062 -29.329 1.00 42.06 124 ARG A N 1
ATOM 998 C CA . ARG A 1 124 ? 11.134 40.360 -27.917 1.00 42.06 124 ARG A CA 1
ATOM 999 C C . ARG A 1 124 ? 11.655 39.150 -27.151 1.00 42.06 124 ARG A C 1
ATOM 1001 O O . ARG A 1 124 ? 10.959 38.146 -27.062 1.00 42.06 124 ARG A O 1
ATOM 1008 N N . GLU A 1 125 ? 12.908 39.249 -26.723 1.00 48.12 125 GLU A N 1
ATOM 1009 C CA . GLU A 1 125 ? 13.493 38.400 -25.685 1.00 48.12 125 GLU A CA 1
ATOM 1010 C C . GLU A 1 125 ? 12.686 38.572 -24.391 1.00 48.12 125 GLU A C 1
ATOM 1012 O O . GLU A 1 125 ? 12.343 39.707 -24.048 1.00 48.12 125 GLU A O 1
ATOM 1017 N N . ASP A 1 126 ? 12.354 37.425 -23.788 1.00 45.31 126 ASP A N 1
ATOM 1018 C CA . ASP A 1 126 ? 12.456 37.085 -22.358 1.00 45.31 126 ASP A CA 1
ATOM 1019 C C . ASP A 1 126 ? 11.791 38.053 -21.345 1.00 45.31 126 ASP A C 1
ATOM 1021 O O . ASP A 1 126 ? 11.904 39.271 -21.414 1.00 45.31 126 ASP A O 1
ATOM 1025 N N . ASP A 1 127 ? 11.065 37.645 -20.310 1.00 50.16 127 ASP A N 1
ATOM 1026 C CA . ASP A 1 127 ? 11.003 36.395 -19.558 1.00 50.16 127 ASP A CA 1
ATOM 1027 C C . ASP A 1 127 ? 9.792 36.528 -18.595 1.00 50.16 127 ASP A C 1
ATOM 1029 O O . ASP A 1 127 ? 9.388 37.649 -18.264 1.00 50.16 127 ASP A O 1
ATOM 1033 N N . ASP A 1 128 ? 9.276 35.394 -18.119 1.00 49.41 128 ASP A N 1
ATOM 1034 C CA . ASP 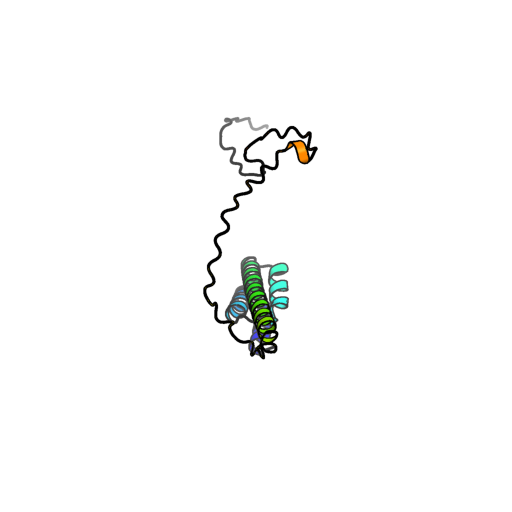A 1 128 ? 8.411 35.222 -16.934 1.00 49.41 128 ASP A CA 1
ATOM 1035 C C . ASP A 1 128 ? 6.957 35.755 -16.948 1.00 49.41 128 ASP A C 1
ATOM 1037 O O . ASP A 1 128 ? 6.631 36.778 -16.344 1.00 49.41 128 ASP A O 1
ATOM 1041 N N . ASP A 1 129 ? 6.041 34.945 -17.487 1.00 51.81 129 ASP A N 1
ATOM 1042 C CA . ASP A 1 129 ? 4.664 34.836 -16.983 1.00 51.81 129 ASP A CA 1
ATOM 1043 C C . ASP A 1 129 ? 4.398 33.355 -16.667 1.00 51.81 129 ASP A C 1
ATOM 1045 O O . ASP A 1 129 ? 4.342 32.539 -17.582 1.00 51.81 129 ASP A O 1
ATOM 1049 N N . ASP A 1 130 ? 4.255 33.008 -15.384 1.00 47.50 130 ASP A N 1
ATOM 1050 C CA . ASP A 1 130 ? 3.229 32.062 -14.936 1.00 47.50 130 ASP A CA 1
ATOM 1051 C C . ASP A 1 130 ? 3.010 32.126 -13.411 1.00 47.50 130 ASP A C 1
ATOM 1053 O O . ASP A 1 130 ? 3.891 32.421 -12.602 1.00 47.50 130 ASP A O 1
ATOM 1057 N N . ASP A 1 131 ? 1.750 31.884 -13.090 1.00 52.97 131 ASP A N 1
ATOM 1058 C CA . ASP A 1 131 ? 0.955 32.209 -11.915 1.00 52.97 131 ASP A CA 1
ATOM 1059 C C . ASP A 1 131 ? 1.306 31.541 -10.558 1.00 52.97 131 ASP A C 1
ATOM 1061 O O . ASP A 1 131 ? 1.967 30.510 -10.450 1.00 52.97 131 ASP A O 1
ATOM 1065 N N . ASP A 1 132 ? 0.671 32.126 -9.534 1.00 52.22 132 ASP A N 1
ATOM 1066 C CA . ASP A 1 132 ? 0.130 31.519 -8.306 1.00 52.22 132 ASP A CA 1
ATOM 1067 C C . ASP A 1 132 ? 0.935 31.413 -6.981 1.00 52.22 132 ASP A C 1
ATOM 1069 O O . ASP A 1 132 ? 1.805 30.581 -6.735 1.00 52.22 132 ASP A O 1
ATOM 1073 N N . GLU A 1 133 ? 0.432 32.226 -6.040 1.00 53.38 133 GLU A N 1
ATOM 1074 C CA . GLU A 1 133 ? 0.209 31.968 -4.611 1.00 53.38 133 GLU A CA 1
ATOM 1075 C C . GLU A 1 133 ? 1.374 31.610 -3.669 1.00 53.38 133 GLU A C 1
ATOM 1077 O O . GLU A 1 133 ? 1.577 30.452 -3.321 1.00 53.38 133 GLU A O 1
ATOM 1082 N N . VAL A 1 134 ? 1.915 32.621 -2.966 1.00 49.53 134 VAL A N 1
ATOM 1083 C CA . VAL A 1 134 ? 2.139 32.496 -1.508 1.00 49.53 134 VAL A CA 1
ATOM 1084 C C . VAL A 1 134 ? 1.896 33.832 -0.792 1.00 4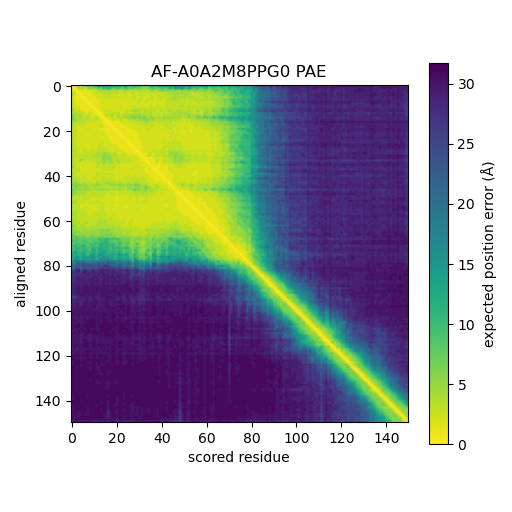9.53 134 VAL A C 1
ATOM 1086 O O . VAL A 1 134 ? 2.725 34.741 -0.778 1.00 49.53 134 VAL A O 1
ATOM 1089 N N . ARG A 1 135 ? 0.751 33.943 -0.108 1.00 55.84 135 ARG A N 1
ATOM 1090 C CA . ARG A 1 135 ? 0.525 34.959 0.937 1.00 55.84 135 ARG A CA 1
ATOM 1091 C C . ARG A 1 135 ? 1.522 34.741 2.082 1.00 55.84 135 ARG A C 1
ATOM 1093 O O . ARG A 1 135 ? 1.636 33.626 2.585 1.00 55.84 135 ARG A O 1
ATOM 1100 N N . PRO A 1 136 ? 2.100 35.816 2.640 1.00 49.22 136 PRO A N 1
ATOM 1101 C CA . PRO A 1 136 ? 1.692 36.133 4.008 1.00 49.22 136 PRO A CA 1
ATOM 1102 C C . PRO A 1 136 ? 1.513 37.641 4.232 1.00 49.22 136 PRO A C 1
ATOM 1104 O O . PRO A 1 136 ? 2.465 38.392 4.440 1.00 49.22 136 PRO A O 1
ATOM 1107 N N . SER A 1 137 ? 0.254 38.084 4.311 1.00 51.06 137 SER A N 1
ATOM 1108 C CA . SER A 1 137 ? -0.090 39.422 4.805 1.00 51.06 137 SER A CA 1
ATOM 1109 C C . SER A 1 137 ? 0.041 39.467 6.329 1.00 51.06 137 SER A C 1
ATOM 1111 O O . SER A 1 137 ? -0.931 39.333 7.070 1.00 51.06 137 SER A O 1
ATOM 1113 N N . SER A 1 138 ? 1.264 39.679 6.807 1.00 54.16 138 SER A N 1
ATOM 1114 C CA . SER A 1 138 ? 1.530 40.088 8.183 1.00 54.16 138 SER A CA 1
ATOM 1115 C C . SER A 1 138 ? 1.876 41.570 8.210 1.00 54.16 138 SER A C 1
ATOM 1117 O O . SER A 1 138 ? 3.018 41.920 7.929 1.00 54.16 138 SER A O 1
ATOM 1119 N N . LYS A 1 139 ? 0.927 42.427 8.618 1.00 53.97 139 LYS A N 1
ATOM 1120 C CA . LYS A 1 139 ? 1.113 43.418 9.702 1.00 53.97 139 LYS A CA 1
ATOM 1121 C C . LYS A 1 139 ? 0.021 44.495 9.739 1.00 53.97 139 LYS A C 1
ATOM 1123 O O . LYS A 1 139 ? -0.242 45.178 8.762 1.00 53.97 139 LYS A O 1
ATOM 1128 N N . LYS A 1 140 ? -0.410 44.735 10.987 1.00 53.72 140 LYS A N 1
ATOM 1129 C CA . LYS A 1 140 ? -0.997 45.958 11.565 1.00 53.72 140 LYS A CA 1
ATOM 1130 C C . LYS A 1 140 ? -2.437 46.287 11.172 1.00 53.72 140 LYS A C 1
ATOM 1132 O O . LYS A 1 140 ? -2.659 46.887 10.139 1.00 53.72 140 LYS A O 1
ATOM 1137 N N . THR A 1 141 ? -3.349 46.154 12.137 1.00 48.91 141 THR A N 1
ATOM 1138 C CA . THR A 1 141 ? -4.173 47.289 12.596 1.00 48.91 141 THR A CA 1
ATOM 1139 C C . THR A 1 141 ? -4.572 47.126 14.068 1.00 48.91 141 THR A C 1
ATOM 1141 O O . THR A 1 141 ? -4.345 46.104 14.709 1.00 48.91 141 THR A O 1
ATOM 1144 N N . ARG A 1 142 ? -5.004 48.247 14.639 1.00 52.69 142 ARG A N 1
ATOM 1145 C CA . ARG A 1 142 ? -4.953 48.641 16.044 1.00 52.69 142 ARG A CA 1
ATOM 1146 C C . ARG A 1 142 ? -6.202 48.218 16.825 1.00 52.69 142 ARG A C 1
ATOM 1148 O O . ARG A 1 142 ? -7.318 48.362 16.352 1.00 52.69 142 ARG A O 1
ATOM 1155 N N . LYS A 1 143 ? -5.967 47.837 18.085 1.00 52.22 143 LYS A N 1
ATOM 1156 C CA . LYS A 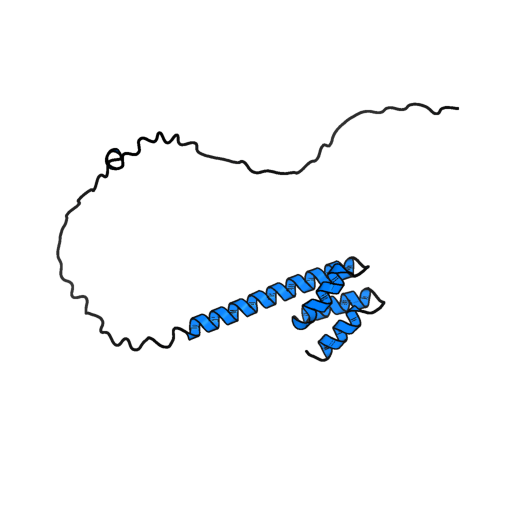1 143 ? -6.689 48.229 19.316 1.00 52.22 143 LYS A CA 1
ATOM 1157 C C . LYS A 1 143 ? -8.041 48.950 19.100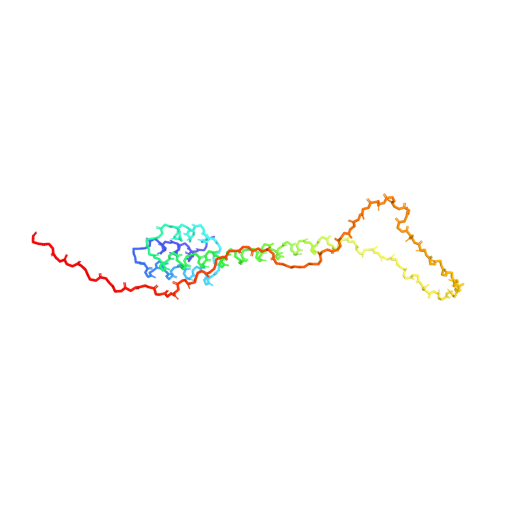 1.00 52.22 143 LYS A C 1
ATOM 1159 O O . LYS A 1 143 ? -8.063 50.132 18.767 1.00 52.22 143 LYS A O 1
ATOM 1164 N N . GLY A 1 144 ? -9.143 48.281 19.444 1.00 51.19 144 GLY A N 1
ATOM 1165 C CA . GLY A 1 144 ? -10.480 48.879 19.534 1.00 51.19 144 GLY A CA 1
ATOM 1166 C C . GLY A 1 144 ? -11.341 48.200 20.601 1.00 51.19 144 GLY A C 1
ATOM 1167 O O . GLY A 1 144 ? -12.084 47.275 20.308 1.00 51.19 144 GLY A O 1
ATOM 1168 N N . LYS A 1 145 ? -11.238 48.656 21.857 1.00 58.59 145 LYS A N 1
ATOM 1169 C CA . LYS A 1 145 ? -12.176 48.319 22.943 1.00 58.59 145 LYS A CA 1
ATOM 1170 C C . LYS A 1 145 ? -13.491 49.080 22.737 1.00 58.59 145 LYS A C 1
ATOM 1172 O O . LYS A 1 145 ? -13.456 50.307 22.784 1.00 58.59 145 LYS A O 1
ATOM 1177 N N . ARG A 1 146 ? -14.639 48.399 22.646 1.00 55.88 146 ARG A N 1
ATOM 1178 C CA . ARG A 1 146 ? -15.980 48.965 22.936 1.00 55.88 146 ARG A CA 1
ATOM 1179 C C . ARG A 1 146 ? -16.828 47.858 23.579 1.00 55.88 146 ARG A C 1
ATOM 1181 O O . ARG A 1 146 ? -17.013 46.815 22.979 1.00 55.88 146 ARG A O 1
ATOM 1188 N N . LYS A 1 147 ? -16.922 47.879 24.912 1.00 55.22 147 LYS A N 1
ATOM 1189 C CA . LYS A 1 147 ? -18.054 48.328 25.755 1.00 55.22 147 LYS A CA 1
ATOM 1190 C C . LYS A 1 147 ? -19.219 47.326 25.794 1.00 55.22 147 LYS A C 1
ATOM 1192 O O . LYS A 1 147 ? -19.908 47.133 24.805 1.00 55.22 147 LYS A O 1
ATOM 1197 N N . LYS A 1 148 ? -19.389 46.740 26.989 1.00 54.09 148 LYS A N 1
ATOM 1198 C CA . LYS A 1 148 ? -20.568 46.007 27.467 1.00 54.09 148 LYS A CA 1
ATOM 1199 C C . LYS A 1 148 ? -21.807 46.899 27.386 1.00 54.09 148 LYS A C 1
ATOM 1201 O O . LYS A 1 148 ? -21.737 48.055 27.809 1.00 54.09 148 LYS A O 1
ATOM 1206 N N . SER A 1 149 ? -22.904 46.327 26.916 1.00 54.12 149 SER A N 1
ATOM 1207 C CA . SER A 1 149 ? -24.258 46.854 27.089 1.00 54.12 149 SER A CA 1
ATOM 1208 C C . SER A 1 149 ? -24.865 46.250 28.365 1.00 54.12 149 SER A C 1
ATOM 1210 O O . SER A 1 149 ? -24.608 45.068 28.616 1.00 54.12 149 SER A O 1
ATOM 1212 N N . PRO A 1 150 ? -25.601 47.025 29.179 1.00 66.69 150 PRO A N 1
ATOM 1213 C CA . PRO A 1 150 ? -26.573 46.500 30.137 1.00 66.69 150 PRO A CA 1
ATOM 1214 C C . PRO A 1 150 ? -27.784 45.886 29.430 1.00 66.69 150 PRO A C 1
ATOM 1216 O O . PRO A 1 150 ? -28.130 46.389 28.334 1.00 66.69 150 PRO A O 1
#

Nearest PDB structures (foldseek):
  6veh-assembly1_A  TM=9.458E-01  e=9.742E-02  synthetic construct
  5d0b-assembly2_B  TM=9.006E-01  e=9.191E-02  Bacillus subtilis subsp. subtilis str. 168
  2wla-assembly1_A  TM=3.512E-01  e=3.207E+00  Streptococcus pyogenes

Sequence (150 aa):
MNRRTRELIKQLQSESPKERYLAAAELAKRKDIEALPALNKVATFDQNENVRTMAYNAVRFLSQIKNQMDQEELRRRVLQSNEDDDDSDDSHPLWSEDDDDDDSKDDIRVTAADLGISGSFLFREDDDDDDDEVRPSSKKTRKGKRKKSP